Protein AF-A0A940IF69-F1 (afdb_monomer)

Sequence (90 aa):
MKDGNMHEGRPDGAFDYAGAVAELEKIAAKVESDDVGIDDMDRCIRRTEELISGCRRYLRSARERAAVLGRGSVSGGQGDMPDDDMPITR

Radius of gyration: 27.37 Å; Cα contacts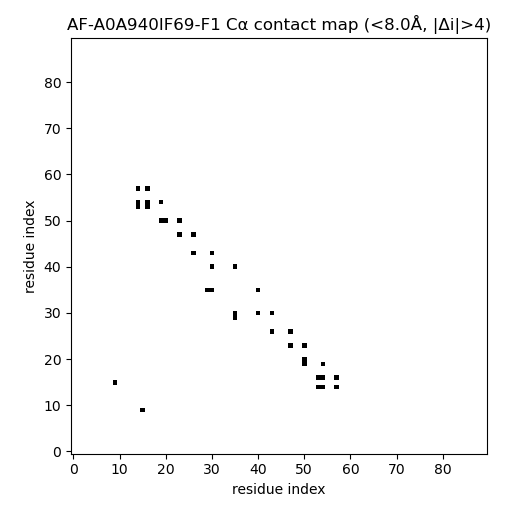 (8 Å, |Δi|>4): 19; chains: 1; bounding box: 90×38×41 Å

Solvent-accessible surface area (backbone atoms only — not comparable to full-atom values): 5873 Å² total; per-residue (Å²): 131,85,79,76,83,74,80,71,87,70,70,98,82,64,82,59,55,67,60,43,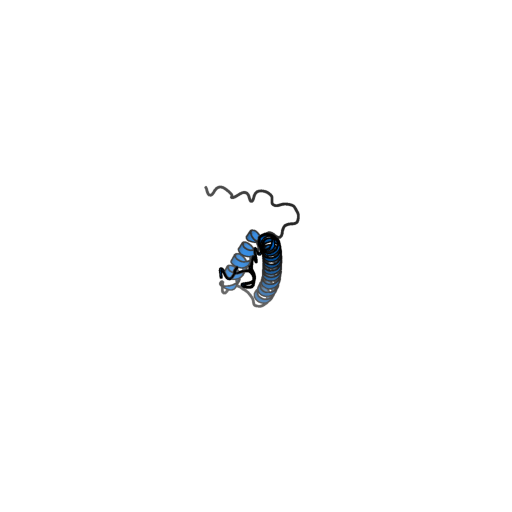51,56,49,47,53,53,46,50,60,45,67,74,35,92,82,54,50,73,72,55,47,57,54,46,51,55,52,44,52,54,41,49,50,52,46,52,52,53,51,51,55,51,50,52,55,51,54,59,64,69,65,75,71,81,79,80,81,78,82,81,74,73,91,83,80,69,84,81,82,127

Mean predicted aligned error: 15.58 Å

Secondary structure (DSSP, 8-state):
-----------TTS--HHHHHHHHHHHHHHHTSTT--HHHHHHHHHHHHHHHHHHHHHHHHHHHHHHHHHTT----------TT------

pLDDT: mean 71.67, std 15.92, range [38.75, 90.56]

Nearest PDB structures (foldseek):
  6dkm-assembly2_C  TM=7.981E-01  e=2.236E+00  synthetic construct
  6dkm-assembly1_A  TM=6.251E-01  e=3.748E+00  synthetic construct
  2f1m-assembly2_D  TM=5.416E-01  e=3.294E+00  Escherichia coli

Organism: NCBI:txid2840765

Foldseek 3Di:
DPPDPPPPDDPPDQLDLVVLVVVLVVLVVVVVDPPQDPVNVVVSVVSNVVSVVSNVVNVVVVVVVVVVVVVPDPPPPPPPPDPPPDPPDD

Structure (mmCIF, N/CA/C/O backbone):
data_AF-A0A940IF69-F1
#
_entry.id   AF-A0A940IF69-F1
#
loop_
_atom_site.group_PDB
_atom_site.id
_atom_site.type_symbol
_atom_site.label_atom_id
_atom_site.label_alt_id
_atom_site.label_comp_id
_atom_site.label_asym_id
_atom_site.label_entity_id
_atom_site.label_seq_id
_atom_site.pdbx_PDB_ins_code
_atom_site.Cartn_x
_atom_site.Cartn_y
_atom_site.Cartn_z
_atom_site.occupancy
_atom_site.B_iso_or_equiv
_atom_site.auth_seq_id
_atom_site.auth_comp_id
_atom_site.auth_asym_id
_atom_site.auth_atom_id
_atom_site.pdbx_PDB_model_num
ATOM 1 N N . MET A 1 1 ? -8.508 27.064 -0.011 1.00 41.19 1 MET A N 1
ATOM 2 C CA . MET A 1 1 ? -9.008 25.808 -0.603 1.00 41.19 1 MET A CA 1
ATOM 3 C C . MET A 1 1 ? -7.792 24.927 -0.860 1.00 41.19 1 MET A C 1
ATOM 5 O O . MET A 1 1 ? -6.786 25.482 -1.268 1.00 41.19 1 MET A O 1
ATOM 9 N N . LYS A 1 2 ? -7.799 23.632 -0.513 1.00 44.97 2 LYS A N 1
ATOM 10 C CA . LYS A 1 2 ? -6.673 22.738 -0.835 1.00 44.97 2 LYS A CA 1
ATOM 11 C C . LYS A 1 2 ? -6.913 22.204 -2.239 1.00 44.97 2 LYS A C 1
ATOM 13 O O . LYS A 1 2 ? -7.799 21.372 -2.418 1.00 44.97 2 LYS A O 1
ATOM 18 N N . ASP A 1 3 ? -6.193 22.760 -3.205 1.00 45.12 3 ASP A N 1
ATOM 19 C CA . ASP A 1 3 ? -6.234 22.324 -4.592 1.00 45.12 3 ASP A CA 1
ATOM 20 C C . ASP A 1 3 ? -5.936 20.830 -4.666 1.00 45.12 3 ASP A C 1
ATOM 22 O O . ASP A 1 3 ? -4.949 20.329 -4.120 1.00 45.12 3 ASP A O 1
ATOM 26 N N . GLY A 1 4 ? -6.884 20.120 -5.273 1.00 51.50 4 GLY A N 1
ATOM 27 C CA . GLY A 1 4 ? -6.822 18.692 -5.488 1.00 51.50 4 GLY A CA 1
ATOM 28 C C . GLY A 1 4 ? -5.557 18.349 -6.255 1.00 51.50 4 GLY A C 1
ATOM 29 O O . GLY A 1 4 ? -5.379 18.766 -7.397 1.00 51.50 4 GLY A O 1
ATOM 30 N N . ASN A 1 5 ? -4.696 17.561 -5.616 1.00 47.41 5 ASN A N 1
ATOM 31 C CA . ASN A 1 5 ? -3.620 16.861 -6.289 1.00 47.41 5 ASN A CA 1
ATOM 32 C C . ASN A 1 5 ? -4.262 15.819 -7.213 1.00 47.41 5 ASN A C 1
ATOM 34 O O . ASN A 1 5 ? -4.599 14.712 -6.791 1.00 47.41 5 ASN A O 1
ATOM 38 N N . MET A 1 6 ? -4.513 16.237 -8.453 1.00 38.75 6 MET A N 1
ATOM 39 C CA . MET A 1 6 ? -4.893 15.371 -9.556 1.00 38.75 6 MET A CA 1
ATOM 40 C C . MET A 1 6 ? -3.732 14.400 -9.766 1.00 38.75 6 MET A C 1
ATOM 42 O O . MET A 1 6 ? -2.654 14.805 -10.194 1.00 38.75 6 MET A O 1
ATOM 46 N N . HIS A 1 7 ? -3.931 13.134 -9.394 1.00 42.09 7 HIS A N 1
ATOM 47 C CA . HIS A 1 7 ? -2.987 12.052 -9.674 1.00 42.09 7 HIS A CA 1
ATOM 48 C C . HIS A 1 7 ? -2.995 11.841 -11.190 1.00 42.09 7 HIS A C 1
ATOM 50 O O . HIS A 1 7 ? -3.825 11.102 -11.719 1.00 42.09 7 HIS A O 1
ATOM 56 N N . GLU A 1 8 ? -2.154 12.607 -11.890 1.00 42.91 8 GLU A N 1
ATOM 57 C CA . GLU A 1 8 ? -1.943 12.487 -13.328 1.00 42.91 8 GLU A CA 1
ATOM 58 C C . GLU A 1 8 ? -1.688 11.025 -13.693 1.00 42.91 8 GLU A C 1
ATOM 60 O O . GLU A 1 8 ? -0.958 10.297 -13.012 1.00 42.91 8 GLU A O 1
ATOM 65 N N . GLY A 1 9 ? -2.363 10.613 -14.767 1.00 45.91 9 GLY A N 1
ATOM 66 C CA . GLY A 1 9 ? -2.480 9.242 -15.229 1.00 45.91 9 GLY A CA 1
ATOM 67 C C . GLY A 1 9 ? -1.165 8.472 -15.207 1.00 45.91 9 GLY A C 1
ATOM 68 O O . GLY A 1 9 ? -0.157 8.873 -15.789 1.00 45.91 9 GLY A O 1
ATOM 69 N N . ARG A 1 10 ? -1.210 7.308 -14.562 1.00 48.31 10 ARG A N 1
ATOM 70 C CA . ARG A 1 10 ? -0.150 6.306 -14.593 1.00 48.31 10 ARG A CA 1
ATOM 71 C C . ARG A 1 10 ? -0.555 5.212 -15.586 1.00 48.31 10 ARG A C 1
ATOM 73 O O . ARG A 1 10 ? -1.714 4.809 -15.553 1.00 48.31 10 ARG A O 1
ATOM 80 N N . PRO A 1 11 ? 0.361 4.723 -16.443 1.00 46.62 11 PRO A N 1
ATOM 81 C CA . PRO A 1 11 ? 0.052 3.744 -17.485 1.00 46.62 11 PRO A CA 1
ATOM 82 C C . PRO A 1 11 ? -0.710 2.537 -16.923 1.00 46.62 11 PRO A C 1
ATOM 84 O O . PRO A 1 11 ? -0.256 1.942 -15.939 1.00 46.62 11 PRO A O 1
ATOM 87 N N . ASP A 1 12 ? -1.838 2.216 -17.569 1.00 47.19 12 ASP A N 1
ATOM 88 C CA . ASP A 1 12 ? -2.853 1.182 -17.296 1.00 47.19 12 ASP A CA 1
ATOM 89 C C . ASP A 1 12 ? -2.302 -0.247 -17.065 1.00 47.19 12 ASP A C 1
ATOM 91 O O . ASP A 1 12 ? -2.578 -1.191 -17.803 1.00 47.19 12 ASP A O 1
ATOM 95 N N . GLY A 1 13 ? -1.494 -0.425 -16.020 1.00 53.69 13 GLY A N 1
ATOM 96 C CA . GLY A 1 13 ? -0.878 -1.702 -15.647 1.00 53.69 13 GLY A CA 1
ATOM 97 C C . GLY A 1 13 ? 0.268 -1.605 -14.631 1.00 53.69 13 GLY A C 1
ATOM 98 O O . GLY A 1 13 ? 0.715 -2.628 -14.109 1.00 53.69 13 GLY A O 1
ATOM 99 N N . ALA A 1 14 ? 0.760 -0.404 -14.311 1.00 64.81 14 ALA A N 1
ATOM 100 C CA . ALA A 1 14 ? 1.821 -0.226 -13.322 1.00 64.81 14 ALA A CA 1
ATOM 101 C C . ALA A 1 14 ? 1.253 -0.159 -11.893 1.00 64.81 14 ALA A C 1
ATOM 103 O O . ALA A 1 14 ? 0.643 0.842 -11.525 1.00 64.81 14 ALA A O 1
ATOM 104 N N . PHE A 1 15 ? 1.522 -1.187 -11.072 1.00 78.62 15 PHE A N 1
ATOM 105 C CA . PHE A 1 15 ? 1.151 -1.248 -9.646 1.00 78.62 15 PHE A CA 1
ATOM 106 C C . PHE A 1 15 ? 1.376 0.092 -8.932 1.00 78.62 15 PHE A C 1
ATOM 108 O O . PHE A 1 15 ? 2.525 0.532 -8.802 1.00 78.62 15 PHE A O 1
ATOM 115 N N . ASP A 1 16 ? 0.294 0.738 -8.490 1.00 84.25 16 ASP A N 1
ATOM 116 C CA . ASP A 1 16 ? 0.340 2.052 -7.854 1.00 84.25 16 ASP A CA 1
ATOM 117 C C . ASP A 1 16 ? 0.833 1.953 -6.407 1.00 84.25 16 ASP A C 1
ATOM 119 O O . ASP A 1 16 ? 0.071 1.777 -5.460 1.00 84.25 16 ASP A O 1
ATOM 123 N N . TYR A 1 17 ? 2.152 2.054 -6.248 1.00 82.06 17 TYR A N 1
ATOM 124 C CA . TYR A 1 17 ? 2.805 1.983 -4.944 1.00 82.06 17 TYR A CA 1
ATOM 125 C C . TYR A 1 17 ? 2.344 3.108 -4.006 1.00 82.06 17 TYR A C 1
ATOM 127 O O . TYR A 1 17 ? 2.169 2.873 -2.816 1.00 82.06 17 TYR A O 1
ATOM 135 N N . ALA A 1 18 ? 2.124 4.317 -4.534 1.00 85.56 18 ALA A N 1
ATOM 136 C CA . ALA A 1 18 ? 1.703 5.463 -3.732 1.00 85.56 18 ALA A CA 1
ATOM 137 C C . ALA A 1 18 ? 0.284 5.272 -3.173 1.00 85.56 18 ALA A C 1
ATOM 139 O O . ALA A 1 18 ? 0.078 5.440 -1.973 1.00 85.56 18 ALA A O 1
ATOM 140 N N . GLY A 1 19 ? -0.671 4.845 -4.006 1.00 87.06 19 GLY A N 1
ATOM 141 C CA . GLY A 1 19 ? -2.020 4.505 -3.560 1.00 87.06 19 GLY A CA 1
ATOM 142 C C . GLY A 1 19 ? -2.043 3.333 -2.583 1.00 87.06 19 GLY A C 1
ATOM 143 O O . GLY A 1 19 ? -2.752 3.399 -1.582 1.00 87.06 19 GLY A O 1
ATOM 144 N N . ALA A 1 20 ? -1.214 2.307 -2.806 1.00 87.94 20 ALA A N 1
ATOM 145 C CA . ALA A 1 20 ? -1.110 1.173 -1.890 1.00 87.94 20 ALA A CA 1
ATOM 146 C C . ALA A 1 20 ? -0.603 1.583 -0.496 1.00 87.94 20 ALA A C 1
ATOM 148 O O . ALA A 1 20 ? -1.128 1.115 0.511 1.00 87.94 20 ALA A O 1
ATOM 149 N N . VAL A 1 21 ? 0.382 2.485 -0.420 1.00 87.12 21 VAL A N 1
ATOM 150 C CA . VAL A 1 21 ? 0.866 3.032 0.859 1.00 87.12 21 VAL A CA 1
ATOM 151 C C . VAL A 1 21 ? -0.197 3.907 1.526 1.00 87.12 21 VAL A C 1
ATOM 153 O O . VAL A 1 21 ? -0.448 3.744 2.716 1.00 87.12 21 VAL A O 1
ATOM 156 N N . ALA A 1 22 ? -0.889 4.763 0.771 1.00 89.75 22 ALA A N 1
ATOM 157 C CA . ALA A 1 22 ? -1.974 5.579 1.315 1.00 89.75 22 ALA A CA 1
ATOM 158 C C . ALA A 1 22 ? -3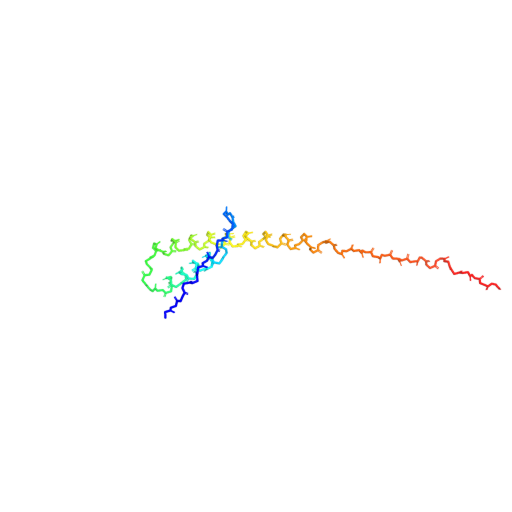.143 4.727 1.852 1.00 89.75 22 ALA A C 1
ATOM 160 O O . ALA A 1 22 ? -3.820 5.113 2.804 1.00 89.75 22 ALA A O 1
ATOM 161 N N . GLU A 1 23 ? -3.410 3.564 1.251 1.00 86.88 23 GLU A N 1
ATOM 162 C CA . GLU A 1 23 ? -4.407 2.614 1.754 1.00 86.88 23 GLU A CA 1
ATOM 163 C C . GLU A 1 23 ? -3.936 1.930 3.048 1.00 86.88 23 GLU A C 1
ATOM 165 O O . GLU A 1 23 ? -4.726 1.805 3.983 1.00 86.88 23 GLU A O 1
ATOM 170 N N . LEU A 1 24 ? -2.648 1.585 3.157 1.00 88.88 24 LEU A N 1
ATOM 171 C CA . LEU A 1 24 ? -2.058 1.073 4.400 1.00 88.88 24 LEU A CA 1
ATOM 172 C C . LEU A 1 24 ? -2.161 2.081 5.552 1.00 88.88 24 LEU A C 1
ATOM 174 O O . LEU A 1 24 ? -2.536 1.699 6.658 1.00 88.88 24 LEU A O 1
ATOM 178 N N . GLU A 1 25 ? -1.896 3.364 5.299 1.00 88.12 25 GLU A N 1
ATOM 179 C CA . GLU A 1 25 ? -2.038 4.428 6.304 1.00 88.12 25 GLU A CA 1
ATOM 180 C C . GLU A 1 25 ? -3.484 4.560 6.800 1.00 88.12 25 GLU A C 1
ATOM 182 O O . GLU A 1 25 ? -3.723 4.720 7.997 1.00 88.12 25 GLU A O 1
ATOM 187 N N . LYS A 1 26 ? -4.471 4.425 5.903 1.00 87.00 26 LYS A N 1
ATOM 188 C CA . LYS A 1 26 ? -5.895 4.425 6.279 1.00 87.00 26 LYS A CA 1
ATOM 189 C C . LYS A 1 26 ? -6.265 3.218 7.132 1.00 87.00 26 LYS A C 1
ATOM 191 O O . LYS A 1 26 ? -7.053 3.361 8.062 1.00 87.00 26 LYS A O 1
ATOM 196 N N . ILE A 1 27 ? -5.728 2.040 6.811 1.00 86.06 27 ILE A N 1
ATOM 197 C CA . ILE A 1 27 ? -5.959 0.829 7.603 1.00 86.06 27 ILE A CA 1
ATOM 198 C C . ILE A 1 27 ? -5.341 0.985 8.996 1.00 86.06 27 ILE A C 1
ATOM 200 O O . ILE A 1 27 ? -6.016 0.693 9.978 1.00 86.06 27 ILE A O 1
ATOM 204 N N . ALA A 1 28 ? -4.112 1.502 9.093 1.00 84.31 28 ALA A N 1
ATOM 205 C CA . ALA A 1 28 ? -3.455 1.775 10.370 1.00 84.31 28 ALA A CA 1
ATOM 206 C C . ALA A 1 28 ? -4.273 2.754 11.229 1.00 84.31 28 ALA A C 1
ATOM 208 O O . ALA A 1 28 ? -4.617 2.429 12.360 1.00 84.31 28 ALA A O 1
ATOM 209 N N . ALA A 1 29 ? -4.695 3.884 10.652 1.00 85.62 29 ALA A N 1
ATOM 210 C CA . ALA A 1 29 ? -5.531 4.866 11.345 1.00 85.62 29 ALA A CA 1
ATOM 211 C C . ALA A 1 29 ? -6.884 4.288 11.796 1.00 85.62 29 ALA A C 1
ATOM 213 O O . ALA A 1 29 ? -7.418 4.681 12.833 1.00 85.62 29 ALA A O 1
ATOM 214 N N . LYS A 1 30 ? -7.447 3.354 11.016 1.00 81.06 30 LYS A N 1
ATOM 215 C CA . LYS A 1 30 ? -8.677 2.653 11.384 1.00 81.06 30 LYS A CA 1
ATOM 216 C C . LYS A 1 30 ? -8.422 1.738 12.583 1.00 81.06 30 LYS A C 1
ATOM 218 O O . LYS A 1 30 ? -9.130 1.874 13.564 1.00 81.06 30 LYS A O 1
ATOM 223 N N . VAL A 1 31 ? -7.402 0.876 12.539 1.00 80.88 31 VAL A N 1
ATOM 224 C CA . VAL A 1 31 ? -7.046 -0.056 13.633 1.00 80.88 31 VAL A CA 1
ATOM 225 C C . VAL A 1 31 ? -6.679 0.665 14.936 1.00 80.88 31 VAL A C 1
ATOM 227 O O . VAL A 1 31 ? -6.956 0.145 16.010 1.00 80.88 31 VAL A O 1
ATOM 230 N N . GLU A 1 32 ? -6.087 1.856 14.859 1.00 79.88 32 GLU A N 1
ATOM 231 C CA . GLU A 1 32 ? -5.770 2.684 16.032 1.00 79.88 32 GLU A CA 1
ATOM 232 C C . GLU A 1 32 ? -7.006 3.317 16.695 1.00 79.88 32 GLU A C 1
ATOM 234 O O . GLU A 1 32 ? -6.915 3.799 17.824 1.00 79.88 32 GLU A O 1
ATOM 239 N N . SER A 1 33 ? -8.164 3.316 16.026 1.00 73.69 33 SER A N 1
ATOM 240 C CA . SER A 1 33 ? -9.435 3.688 16.647 1.00 73.69 33 SER A CA 1
ATOM 241 C C . SER A 1 33 ? -10.057 2.465 17.324 1.00 73.69 33 SER A C 1
ATOM 243 O O . SER A 1 33 ? -10.335 1.460 16.675 1.00 73.69 33 SER A O 1
ATOM 245 N N . ASP A 1 34 ? -10.344 2.590 18.621 1.00 63.47 34 ASP A N 1
ATOM 246 C CA . ASP A 1 34 ? -10.959 1.572 19.500 1.00 63.47 34 ASP A CA 1
ATOM 247 C C . ASP A 1 34 ? -12.329 1.041 18.993 1.00 63.47 34 ASP A C 1
ATOM 249 O O . ASP A 1 34 ? -12.864 0.064 19.506 1.00 63.47 34 ASP A O 1
ATOM 253 N N . ASP A 1 35 ? -12.888 1.664 17.949 1.00 66.88 35 ASP A N 1
ATOM 254 C CA . ASP A 1 35 ? -14.139 1.313 17.261 1.00 66.88 35 ASP A CA 1
ATOM 255 C C . ASP A 1 35 ? -14.014 0.167 16.233 1.00 66.88 35 ASP A C 1
ATOM 257 O O . ASP A 1 35 ? -15.003 -0.229 15.607 1.00 66.88 35 ASP A O 1
ATOM 261 N N . VAL A 1 36 ? -12.818 -0.386 16.010 1.00 68.94 36 VAL A N 1
ATOM 262 C CA . VAL A 1 36 ? -12.656 -1.510 15.076 1.00 68.94 36 VAL A CA 1
ATOM 263 C C . VAL A 1 36 ? -13.101 -2.808 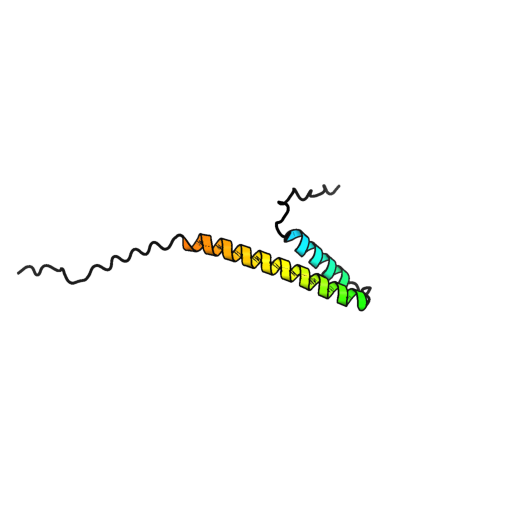15.732 1.00 68.94 36 VAL A C 1
ATOM 265 O O . VAL A 1 36 ? -12.372 -3.431 16.500 1.00 68.94 3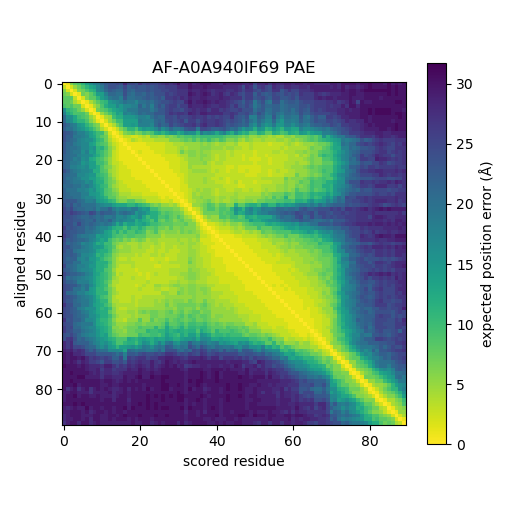6 VAL A O 1
ATOM 268 N N . GLY A 1 37 ? -14.307 -3.252 15.379 1.00 71.75 37 GLY A N 1
ATOM 269 C CA . GLY A 1 37 ? -14.789 -4.585 15.728 1.00 71.75 37 GLY A CA 1
ATOM 270 C C . GLY A 1 37 ? -13.816 -5.678 15.266 1.00 71.75 37 GLY A C 1
ATOM 271 O O . GLY A 1 37 ? -13.169 -5.558 14.228 1.00 71.75 37 GLY A O 1
ATOM 272 N N . ILE A 1 38 ? -13.728 -6.773 16.026 1.00 72.25 38 ILE A N 1
ATOM 273 C CA . ILE A 1 38 ? -12.784 -7.884 15.786 1.00 72.25 38 ILE A CA 1
ATOM 274 C C . ILE A 1 38 ? -12.862 -8.421 14.339 1.00 72.25 38 ILE A C 1
ATOM 276 O O . ILE A 1 38 ? -11.839 -8.748 13.742 1.00 72.25 38 ILE A O 1
ATOM 280 N N . ASP A 1 39 ? -14.055 -8.444 13.739 1.00 75.00 39 ASP A N 1
ATOM 281 C CA . ASP A 1 39 ? -14.264 -8.874 12.346 1.00 75.00 39 ASP A CA 1
ATOM 282 C C . ASP A 1 39 ? -13.659 -7.889 11.317 1.00 75.00 39 ASP A C 1
ATOM 284 O O . ASP A 1 39 ? -13.095 -8.288 10.293 1.00 75.00 39 ASP A O 1
ATOM 288 N N . ASP A 1 40 ? -13.691 -6.584 11.613 1.00 78.12 40 ASP A N 1
ATOM 289 C CA . ASP A 1 40 ? -13.022 -5.558 10.811 1.00 78.12 40 ASP A CA 1
ATOM 290 C C . ASP A 1 40 ? -11.490 -5.648 10.937 1.00 78.12 40 ASP A C 1
ATOM 292 O O . ASP A 1 40 ? -10.801 -5.326 9.965 1.00 78.12 40 ASP A O 1
ATOM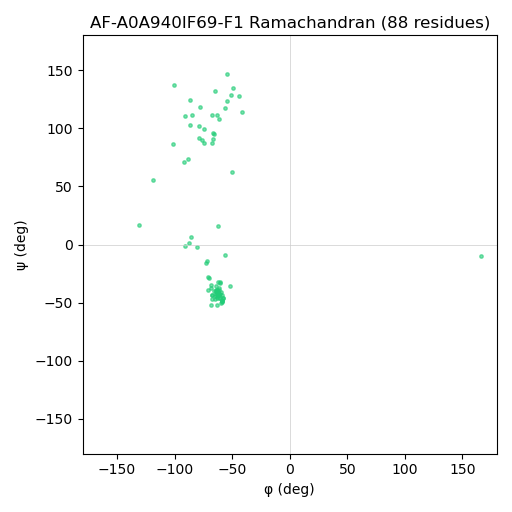 296 N N . MET A 1 41 ? -10.940 -6.128 12.064 1.00 79.25 41 MET A N 1
ATOM 297 C CA . MET A 1 41 ? -9.489 -6.347 12.205 1.00 79.25 41 MET A CA 1
ATOM 298 C C . MET A 1 41 ? -8.989 -7.430 11.250 1.00 79.25 41 MET A C 1
ATOM 300 O O . MET A 1 41 ? -8.013 -7.210 10.537 1.00 79.25 41 MET A O 1
ATOM 304 N N . ASP A 1 42 ? -9.676 -8.572 11.180 1.00 83.94 42 ASP A N 1
ATOM 305 C CA . ASP A 1 42 ? -9.312 -9.688 10.294 1.00 83.94 42 ASP A CA 1
ATOM 306 C C . ASP A 1 42 ? -9.317 -9.239 8.818 1.00 83.94 42 ASP A C 1
ATOM 308 O O . ASP A 1 42 ? -8.394 -9.513 8.044 1.00 83.94 42 ASP A O 1
ATOM 312 N N . ARG A 1 43 ? -10.321 -8.435 8.438 1.00 85.00 43 ARG A N 1
ATOM 313 C CA . ARG A 1 43 ? -10.409 -7.816 7.107 1.00 85.00 43 ARG A CA 1
ATOM 314 C C . ARG A 1 43 ? -9.266 -6.830 6.847 1.00 85.00 43 ARG A C 1
ATOM 316 O O . ARG A 1 43 ? -8.698 -6.836 5.754 1.00 85.00 43 ARG A O 1
ATOM 323 N N . CYS A 1 44 ? -8.920 -6.004 7.833 1.00 83.75 44 CYS A N 1
ATOM 324 C CA . CYS A 1 44 ? -7.807 -5.058 7.749 1.00 83.75 44 CYS A CA 1
ATOM 325 C C . CYS A 1 44 ? -6.459 -5.773 7.588 1.00 83.75 44 CYS A C 1
ATOM 327 O O . CYS A 1 44 ? -5.643 -5.350 6.767 1.00 83.75 44 CYS A O 1
ATOM 329 N N . ILE A 1 45 ? -6.244 -6.875 8.311 1.00 85.25 45 ILE A N 1
ATOM 330 C CA . ILE A 1 45 ? -5.024 -7.687 8.228 1.00 85.25 45 ILE A CA 1
ATOM 331 C C . ILE A 1 45 ? -4.882 -8.285 6.826 1.00 85.25 45 ILE A C 1
ATOM 333 O O . ILE A 1 45 ? -3.870 -8.046 6.169 1.00 85.25 45 ILE A O 1
ATOM 337 N N . ARG A 1 46 ? -5.914 -8.967 6.311 1.00 89.06 46 ARG A N 1
ATOM 338 C CA . ARG A 1 46 ? -5.868 -9.566 4.961 1.00 89.06 46 ARG A CA 1
ATOM 339 C C . ARG A 1 46 ? -5.603 -8.524 3.883 1.00 89.06 46 ARG A C 1
ATOM 341 O O . ARG A 1 46 ? -4.766 -8.725 3.005 1.00 89.06 46 ARG A O 1
ATOM 348 N N . ARG A 1 47 ? -6.275 -7.373 3.974 1.00 87.00 47 ARG A N 1
ATOM 349 C CA . ARG A 1 47 ? -6.082 -6.280 3.018 1.00 87.00 47 ARG A CA 1
ATOM 350 C C . ARG A 1 47 ? -4.665 -5.705 3.081 1.00 87.00 47 ARG A C 1
ATOM 352 O O . ARG A 1 47 ? -4.059 -5.433 2.049 1.00 87.00 47 ARG A O 1
ATOM 359 N N . THR A 1 48 ? -4.117 -5.572 4.285 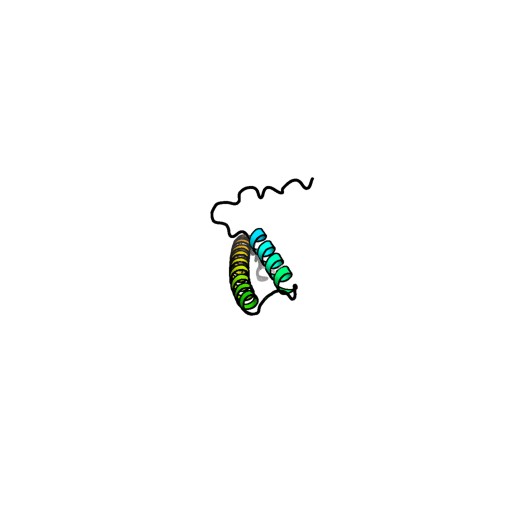1.00 88.44 48 THR A N 1
ATOM 360 C CA . THR A 1 48 ? -2.734 -5.136 4.514 1.00 88.44 48 THR A CA 1
ATOM 361 C C . THR A 1 48 ? -1.728 -6.108 3.897 1.00 88.44 48 THR A C 1
ATOM 363 O O . THR A 1 48 ? -0.792 -5.678 3.221 1.00 88.44 48 THR A O 1
ATOM 366 N N . GLU A 1 49 ? -1.931 -7.417 4.056 1.00 90.56 49 GLU A N 1
ATOM 367 C CA . GLU A 1 49 ? -1.067 -8.444 3.462 1.00 90.56 49 GLU A CA 1
ATOM 368 C C . GLU A 1 49 ? -1.058 -8.390 1.927 1.00 90.56 49 GLU A C 1
ATOM 370 O O . GLU A 1 49 ? 0.013 -8.457 1.313 1.00 90.56 49 GLU A O 1
ATOM 375 N N . GLU A 1 50 ? -2.224 -8.205 1.300 1.00 88.81 50 GLU A N 1
ATOM 376 C CA . GLU A 1 50 ? -2.349 -8.032 -0.154 1.00 88.81 50 GLU A CA 1
ATOM 377 C C . GLU A 1 50 ? -1.553 -6.818 -0.653 1.00 88.81 50 GLU A C 1
ATOM 379 O O . GLU A 1 50 ? -0.759 -6.928 -1.597 1.00 88.81 50 GLU A O 1
ATOM 384 N N . LEU A 1 51 ? -1.720 -5.670 0.010 1.00 88.06 51 LEU A N 1
ATOM 385 C CA . LEU A 1 51 ? -1.033 -4.425 -0.334 1.00 88.06 51 LEU A CA 1
ATOM 386 C C . LEU A 1 51 ? 0.486 -4.563 -0.171 1.00 88.06 51 LEU A C 1
ATOM 388 O O . LEU A 1 51 ? 1.245 -4.219 -1.080 1.00 88.06 51 LEU A O 1
ATOM 392 N N . ILE A 1 52 ? 0.947 -5.145 0.942 1.00 88.56 52 ILE A N 1
ATOM 393 C CA . ILE A 1 52 ? 2.374 -5.392 1.199 1.00 88.56 52 ILE A CA 1
ATOM 394 C C . ILE A 1 52 ? 2.964 -6.346 0.156 1.00 88.56 52 ILE A C 1
ATOM 396 O O . ILE A 1 52 ? 4.084 -6.128 -0.317 1.00 88.56 52 ILE A O 1
ATOM 400 N N . SER A 1 53 ? 2.233 -7.394 -0.227 1.00 90.50 53 SER A N 1
ATOM 401 C CA . SER A 1 53 ? 2.665 -8.337 -1.263 1.00 90.50 53 SER A CA 1
ATOM 402 C C . SER A 1 53 ? 2.874 -7.633 -2.609 1.00 90.50 53 SER A C 1
ATOM 404 O O . SER A 1 53 ? 3.930 -7.784 -3.238 1.00 90.50 53 SER A O 1
ATOM 406 N N . GLY A 1 54 ? 1.926 -6.776 -3.005 1.00 86.69 54 GLY A N 1
ATOM 407 C CA . GLY A 1 54 ? 2.040 -5.931 -4.195 1.00 86.69 54 GLY A CA 1
ATOM 408 C C . GLY A 1 54 ? 3.250 -4.994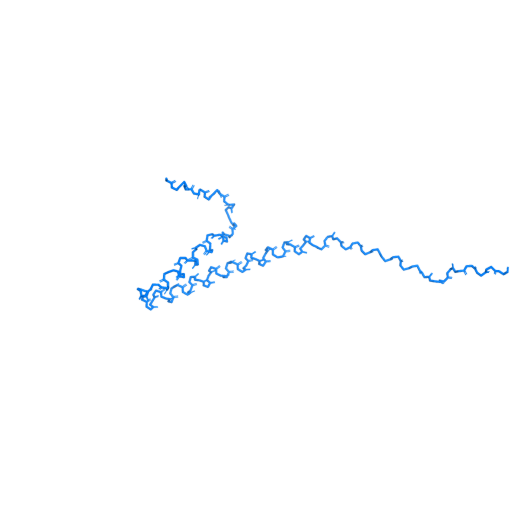 -4.139 1.00 86.69 54 GLY A C 1
ATOM 409 O O . GLY A 1 54 ? 4.076 -4.984 -5.058 1.00 86.69 54 GLY A O 1
ATOM 410 N N . CYS A 1 55 ? 3.427 -4.291 -3.017 1.00 88.12 55 CYS A N 1
ATOM 411 C CA . CYS A 1 55 ? 4.562 -3.399 -2.777 1.00 88.12 55 CYS A CA 1
ATOM 412 C C . CYS A 1 55 ? 5.907 -4.132 -2.882 1.00 88.12 55 CYS A C 1
ATOM 414 O O . CYS A 1 55 ? 6.823 -3.675 -3.571 1.00 88.12 55 CYS A O 1
ATOM 416 N N . ARG A 1 56 ? 6.029 -5.311 -2.261 1.00 88.31 56 ARG A N 1
ATOM 417 C CA . ARG A 1 56 ? 7.245 -6.139 -2.316 1.00 88.31 56 ARG A CA 1
ATOM 418 C C . ARG A 1 56 ? 7.561 -6.599 -3.733 1.00 88.31 56 ARG A C 1
ATOM 420 O O . ARG A 1 56 ? 8.725 -6.563 -4.137 1.00 88.31 56 ARG A O 1
ATOM 427 N N . ARG A 1 57 ? 6.549 -7.016 -4.499 1.00 88.38 57 ARG A N 1
ATOM 428 C CA . ARG A 1 57 ? 6.727 -7.425 -5.899 1.00 88.38 57 ARG A CA 1
ATOM 429 C C . ARG A 1 57 ? 7.209 -6.257 -6.755 1.00 88.38 57 ARG A C 1
ATOM 431 O O . ARG A 1 57 ? 8.166 -6.419 -7.509 1.00 88.38 57 ARG A O 1
ATOM 438 N N . TYR A 1 58 ? 6.614 -5.078 -6.580 1.00 86.00 58 TYR A N 1
ATOM 439 C CA . TYR A 1 58 ? 7.034 -3.861 -7.272 1.00 86.00 58 TYR A CA 1
ATOM 440 C C . TYR A 1 58 ? 8.497 -3.500 -6.978 1.00 86.00 58 TYR A C 1
ATOM 442 O O . TYR A 1 58 ? 9.273 -3.270 -7.909 1.00 86.00 58 TYR A O 1
ATOM 450 N N . LEU A 1 59 ? 8.899 -3.518 -5.702 1.00 86.88 59 LEU A N 1
ATOM 451 C CA . LEU A 1 59 ? 10.277 -3.241 -5.283 1.00 86.88 59 LEU A CA 1
ATOM 452 C C . LEU A 1 59 ? 11.268 -4.287 -5.806 1.00 86.88 59 LEU A C 1
ATOM 454 O O . LEU A 1 59 ? 12.360 -3.924 -6.242 1.00 86.88 59 LEU A O 1
ATOM 458 N N . ARG A 1 60 ? 10.892 -5.574 -5.823 1.00 88.69 60 ARG A N 1
ATOM 459 C CA . ARG A 1 60 ? 11.719 -6.636 -6.415 1.00 88.69 60 ARG A CA 1
ATOM 460 C C . ARG A 1 60 ? 11.972 -6.363 -7.894 1.00 88.69 60 ARG A C 1
ATOM 462 O O . ARG A 1 60 ? 13.129 -6.330 -8.301 1.00 88.69 60 ARG A O 1
ATOM 469 N N . SER A 1 61 ? 10.923 -6.083 -8.663 1.00 85.25 61 SER A N 1
ATOM 470 C CA . SER A 1 61 ? 11.070 -5.758 -10.083 1.00 85.25 61 SER A CA 1
ATOM 471 C C . SER A 1 61 ? 11.860 -4.466 -10.305 1.00 85.25 61 SER A C 1
ATOM 473 O O . SER A 1 61 ? 12.641 -4.381 -11.248 1.00 85.25 61 SER A O 1
ATOM 475 N N . ALA A 1 62 ? 11.717 -3.462 -9.434 1.00 84.69 62 ALA A N 1
ATOM 476 C CA . ALA A 1 62 ? 12.546 -2.257 -9.479 1.00 84.69 62 ALA A CA 1
ATOM 477 C C . ALA A 1 62 ? 14.032 -2.566 -9.246 1.00 84.69 62 ALA A C 1
ATOM 479 O O . ALA A 1 62 ? 14.882 -2.085 -9.995 1.00 84.69 62 ALA A O 1
ATOM 480 N N . ARG A 1 63 ? 14.341 -3.423 -8.267 1.00 84.38 63 ARG A N 1
ATOM 481 C CA . ARG A 1 63 ? 15.704 -3.884 -7.986 1.00 84.38 63 ARG A CA 1
ATOM 482 C C . ARG A 1 63 ? 16.290 -4.694 -9.139 1.00 84.38 63 ARG A C 1
ATOM 484 O O . ARG A 1 63 ? 17.456 -4.510 -9.463 1.00 84.38 63 ARG A O 1
ATOM 491 N N . GLU A 1 64 ? 15.507 -5.566 -9.767 1.00 86.25 64 GLU A N 1
ATOM 492 C CA . GLU A 1 64 ? 15.940 -6.335 -10.940 1.00 86.25 64 GLU A CA 1
ATOM 493 C C . GLU A 1 64 ? 16.302 -5.412 -12.106 1.00 86.25 64 GLU A C 1
ATOM 495 O O . GLU A 1 64 ? 17.387 -5.546 -12.670 1.00 86.25 64 GLU A O 1
ATOM 500 N N . ARG A 1 65 ? 15.459 -4.412 -12.403 1.00 80.75 65 ARG A N 1
ATOM 501 C CA . ARG A 1 65 ? 15.762 -3.385 -13.415 1.00 80.75 65 ARG A CA 1
ATOM 502 C C . ARG A 1 65 ? 17.050 -2.627 -13.087 1.00 80.75 65 ARG A C 1
ATOM 504 O O . ARG A 1 65 ? 17.904 -2.478 -13.956 1.00 80.75 65 ARG A O 1
ATOM 511 N N . ALA A 1 66 ? 17.228 -2.207 -11.834 1.00 80.75 66 ALA A N 1
ATOM 512 C CA . ALA A 1 66 ? 18.446 -1.525 -11.395 1.00 80.75 66 ALA A CA 1
ATOM 513 C C . ALA A 1 66 ? 19.699 -2.419 -11.509 1.00 80.75 66 ALA A C 1
ATOM 515 O O . ALA A 1 66 ? 20.753 -1.959 -11.938 1.00 80.75 66 ALA A O 1
ATOM 516 N N . ALA A 1 67 ? 19.586 -3.712 -11.189 1.00 79.31 67 ALA A N 1
ATOM 517 C CA . ALA A 1 67 ? 20.686 -4.672 -11.286 1.00 79.31 67 ALA A CA 1
ATOM 518 C C . ALA A 1 67 ? 21.077 -5.016 -12.734 1.00 79.31 67 ALA A C 1
ATOM 520 O O . ALA A 1 67 ? 22.225 -5.386 -12.984 1.00 79.31 67 ALA A O 1
ATOM 521 N N . VAL A 1 68 ? 20.146 -4.926 -13.688 1.00 75.31 68 VAL A N 1
ATOM 522 C CA . VAL A 1 68 ? 20.457 -5.038 -15.124 1.00 75.31 68 VAL A CA 1
ATOM 523 C C . VAL A 1 68 ? 21.283 -3.835 -15.577 1.00 75.31 68 VAL A C 1
ATOM 525 O O . VAL A 1 68 ? 22.296 -4.014 -16.244 1.00 75.31 68 VAL A O 1
ATOM 528 N N . LEU A 1 69 ? 20.912 -2.628 -15.143 1.00 74.44 69 LEU A N 1
ATOM 529 C CA . LEU A 1 69 ? 21.631 -1.399 -15.489 1.00 74.44 69 LEU A CA 1
ATOM 530 C C . LEU A 1 69 ? 23.029 -1.332 -14.848 1.00 74.44 69 LEU A C 1
ATOM 532 O O . LEU A 1 69 ? 23.981 -0.911 -15.496 1.00 74.44 69 LEU A O 1
ATOM 536 N N . GLY A 1 70 ? 23.187 -1.807 -13.608 1.00 64.38 70 GLY A N 1
ATOM 537 C CA . GLY A 1 70 ? 24.474 -1.799 -12.898 1.00 64.38 70 GLY A CA 1
ATOM 538 C C . GLY A 1 70 ? 25.514 -2.812 -13.400 1.00 64.38 70 GLY A C 1
ATOM 539 O O . GLY A 1 70 ? 26.692 -2.680 -13.082 1.00 64.38 70 GLY A O 1
ATOM 540 N N . ARG A 1 71 ? 25.117 -3.819 -14.193 1.00 57.78 71 ARG A N 1
ATOM 541 C CA . ARG A 1 71 ? 26.031 -4.840 -14.747 1.00 57.78 71 ARG A CA 1
ATOM 542 C C . ARG A 1 71 ? 26.681 -4.453 -16.082 1.00 57.78 71 ARG A C 1
ATOM 544 O O . ARG A 1 71 ? 27.468 -5.229 -16.609 1.00 57.78 71 ARG A O 1
ATOM 551 N N . GLY A 1 72 ? 26.402 -3.258 -16.602 1.00 54.59 72 GLY A N 1
ATOM 552 C CA . GLY A 1 72 ? 26.945 -2.766 -17.872 1.00 54.59 72 GLY A CA 1
ATOM 553 C C . GLY A 1 72 ? 28.324 -2.090 -17.814 1.00 54.59 72 GLY A C 1
ATOM 554 O O . GLY A 1 72 ? 28.734 -1.538 -18.829 1.00 54.59 72 GLY A O 1
ATOM 555 N N . SER A 1 73 ? 29.038 -2.077 -16.677 1.00 54.47 73 SER A N 1
ATOM 556 C CA . SER A 1 73 ? 30.271 -1.265 -16.534 1.00 54.47 73 SER A CA 1
ATOM 557 C C . SER A 1 73 ? 31.509 -1.973 -15.966 1.00 54.47 73 SER A C 1
ATOM 559 O O . SER A 1 73 ? 32.466 -1.296 -15.602 1.00 54.47 73 SER A O 1
ATOM 561 N N . VAL A 1 74 ? 31.574 -3.309 -15.940 1.00 56.53 74 VAL A N 1
ATOM 562 C CA . VAL A 1 74 ? 32.843 -4.004 -15.634 1.00 56.53 74 VAL A CA 1
ATOM 563 C C . VAL A 1 74 ? 33.660 -4.239 -16.910 1.00 56.53 74 VAL A C 1
ATOM 565 O O . VAL A 1 74 ? 33.777 -5.357 -17.398 1.00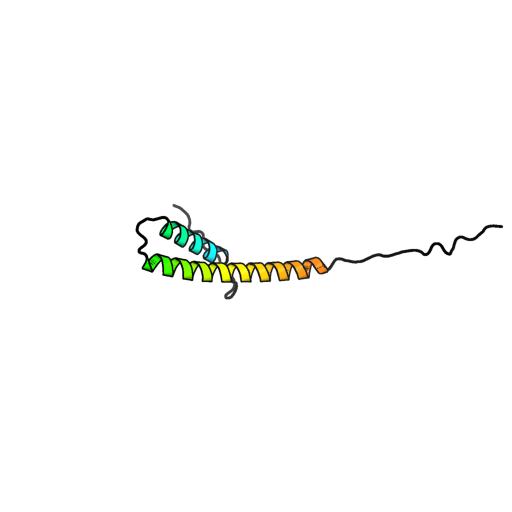 56.53 74 VAL A O 1
ATOM 568 N N . SER A 1 75 ? 34.257 -3.174 -17.456 1.00 51.97 75 SER A N 1
ATOM 569 C CA . SER A 1 75 ? 35.446 -3.330 -18.306 1.00 51.97 75 SER A CA 1
ATOM 570 C C . SER A 1 75 ? 36.626 -3.643 -17.392 1.00 51.97 75 SER A C 1
ATOM 572 O O . SER A 1 75 ? 37.310 -2.745 -16.904 1.00 51.97 75 SER A O 1
ATOM 574 N N . GLY A 1 76 ? 36.823 -4.930 -17.109 1.00 51.47 76 GLY A N 1
ATOM 575 C CA . GLY A 1 76 ? 38.038 -5.431 -16.478 1.00 51.47 76 GLY A CA 1
ATOM 576 C C . GLY A 1 76 ? 39.221 -5.244 -17.423 1.00 51.47 76 GLY A C 1
ATOM 577 O O . GLY A 1 76 ? 39.454 -6.070 -18.299 1.00 51.47 76 GLY A O 1
ATOM 578 N N . GLY A 1 77 ? 39.955 -4.146 -17.259 1.00 56.25 77 GLY A N 1
ATOM 579 C CA . GLY A 1 77 ? 41.307 -4.014 -17.784 1.00 56.25 77 GLY A CA 1
ATOM 580 C C . GLY A 1 77 ? 42.265 -4.764 -16.866 1.00 56.25 77 GLY A C 1
ATOM 581 O O . GLY A 1 77 ? 42.738 -4.194 -15.889 1.00 56.25 77 GLY A O 1
ATOM 582 N N . GLN A 1 78 ? 42.528 -6.036 -17.163 1.00 48.81 78 GLN A N 1
ATOM 583 C CA . GLN A 1 78 ? 43.640 -6.777 -16.574 1.00 48.81 78 GLN A CA 1
ATOM 584 C C . GLN A 1 78 ? 44.769 -6.829 -17.603 1.00 48.81 78 GLN A C 1
ATOM 586 O O . GLN A 1 78 ? 44.850 -7.736 -18.424 1.00 48.81 78 GLN A O 1
ATOM 591 N N . GLY A 1 79 ? 45.597 -5.787 -17.593 1.00 50.16 79 GLY A N 1
ATOM 592 C CA . GLY A 1 79 ? 46.931 -5.818 -18.177 1.00 50.16 79 GLY A CA 1
ATOM 593 C C . GLY A 1 79 ? 47.923 -6.235 -17.099 1.00 50.16 79 GLY A C 1
ATOM 594 O O . GLY A 1 79 ? 48.672 -5.396 -16.615 1.00 50.16 79 GLY A O 1
ATOM 595 N N . ASP A 1 80 ? 47.878 -7.503 -16.692 1.00 56.53 80 ASP A N 1
ATOM 596 C CA . ASP A 1 80 ? 48.991 -8.137 -15.984 1.00 56.53 80 ASP A CA 1
ATOM 597 C C . ASP A 1 80 ? 50.067 -8.406 -17.040 1.00 56.53 80 ASP A C 1
ATOM 599 O O . ASP A 1 80 ? 49.947 -9.309 -17.871 1.00 56.53 80 ASP A O 1
ATOM 603 N N . MET A 1 81 ? 51.061 -7.525 -17.086 1.00 59.94 81 MET A N 1
ATOM 604 C CA . MET A 1 81 ? 52.243 -7.697 -17.914 1.00 59.94 81 MET A CA 1
ATOM 605 C C . MET A 1 81 ? 53.144 -8.711 -17.188 1.00 59.94 81 MET A C 1
ATOM 607 O O . MET A 1 81 ? 53.517 -8.440 -16.049 1.00 59.94 81 MET A O 1
ATOM 611 N N . PRO A 1 82 ? 53.455 -9.881 -17.774 1.00 65.06 82 PRO A N 1
ATOM 612 C CA . PRO A 1 82 ? 54.347 -10.839 -17.132 1.00 65.06 82 PRO A CA 1
ATOM 613 C C . PRO A 1 82 ? 55.751 -10.233 -17.001 1.00 65.06 82 PRO A C 1
ATOM 615 O O . PRO A 1 82 ? 56.288 -9.714 -17.978 1.00 65.06 82 PRO A O 1
ATOM 618 N N . ASP A 1 83 ? 56.354 -10.336 -15.816 1.00 62.19 83 ASP A N 1
ATOM 619 C CA . ASP A 1 83 ? 57.724 -9.901 -15.477 1.00 62.19 83 ASP A CA 1
ATOM 620 C C . ASP A 1 83 ? 58.855 -10.631 -16.259 1.00 62.19 83 ASP A C 1
ATOM 622 O O . ASP A 1 83 ? 60.018 -10.582 -15.862 1.00 62.19 83 ASP A O 1
ATOM 626 N N . ASP A 1 84 ? 58.556 -11.318 -17.368 1.00 60.88 84 ASP A N 1
ATOM 627 C CA . ASP A 1 84 ? 59.499 -12.193 -18.091 1.00 60.88 84 ASP A CA 1
ATOM 628 C C . ASP A 1 84 ? 60.301 -11.491 -19.211 1.00 60.88 84 ASP A C 1
ATOM 630 O O . ASP A 1 84 ? 61.161 -12.109 -19.831 1.00 60.88 84 ASP A O 1
ATOM 634 N N . ASP A 1 85 ? 60.082 -10.193 -19.465 1.00 58.19 85 ASP A N 1
ATOM 635 C CA . ASP A 1 85 ? 60.777 -9.436 -20.526 1.00 58.19 85 ASP A CA 1
ATOM 636 C C . ASP A 1 85 ? 61.602 -8.261 -19.962 1.00 58.19 85 ASP A C 1
ATOM 638 O O . ASP A 1 85 ? 61.444 -7.093 -20.322 1.00 58.19 85 ASP A O 1
ATOM 642 N N . MET A 1 86 ? 62.506 -8.568 -19.026 1.00 64.25 86 MET A N 1
ATOM 643 C CA . MET A 1 86 ? 63.612 -7.669 -18.685 1.00 64.25 86 MET A CA 1
ATOM 644 C C . MET A 1 86 ? 64.822 -8.036 -19.563 1.00 64.25 86 MET A C 1
ATOM 646 O O . MET A 1 86 ? 65.417 -9.096 -19.350 1.00 64.25 86 MET A O 1
ATOM 650 N N . PRO A 1 87 ? 65.248 -7.204 -20.535 1.00 61.50 87 PRO A N 1
ATOM 651 C CA . PRO A 1 87 ? 66.472 -7.484 -21.270 1.00 61.50 87 PRO A CA 1
ATOM 652 C C . PRO A 1 87 ? 67.658 -7.332 -20.317 1.00 61.50 87 PRO A C 1
ATOM 654 O O . PRO A 1 87 ? 67.986 -6.228 -19.878 1.00 61.50 87 PRO A O 1
ATOM 657 N N . ILE A 1 88 ? 68.318 -8.446 -19.997 1.00 63.06 88 ILE A N 1
ATOM 658 C CA . ILE A 1 88 ? 69.586 -8.426 -19.269 1.00 63.06 88 ILE A CA 1
ATOM 659 C C . ILE A 1 88 ? 70.628 -7.783 -20.192 1.00 63.06 88 ILE A C 1
ATOM 661 O O . ILE A 1 88 ? 71.203 -8.438 -21.062 1.00 63.06 88 ILE A O 1
ATOM 665 N N . THR A 1 89 ? 70.864 -6.482 -20.026 1.00 63.66 89 THR A N 1
ATOM 666 C CA . THR A 1 89 ? 72.035 -5.808 -20.593 1.00 63.66 89 THR A CA 1
ATOM 667 C C . THR A 1 89 ? 73.288 -6.407 -19.967 1.00 63.66 89 THR A C 1
ATOM 669 O O . THR A 1 89 ? 73.519 -6.269 -18.766 1.00 63.66 89 THR A O 1
ATOM 672 N N . ARG A 1 90 ? 74.049 -7.116 -20.802 1.00 54.66 90 ARG A N 1
ATOM 673 C CA . ARG A 1 90 ? 75.383 -7.642 -20.517 1.00 54.66 90 ARG A CA 1
ATOM 674 C C . ARG A 1 90 ? 76.438 -6.543 -20.577 1.00 54.66 90 ARG A C 1
ATOM 676 O O . ARG A 1 90 ? 76.316 -5.679 -21.472 1.00 54.66 90 ARG A O 1
#

InterPro domains:
  IPR003761 Exonuclease VII, small subunit [PF02609] (19-65)
  IPR037004 Exonuclease VII, small subunit superfamily [G3DSA:1.10.287.1040] (15-82)
  IPR037004 Exonuclease VII, small subunit superfamily [SSF116842] (14-72)